Protein AF-A0AAD7SXX4-F1 (afdb_monomer_lite)

Secondary structure (DSSP, 8-state):
--SSHHHH--HHHHHHHHHHHHHHSPPPPTT-HHHHHHHHHHHHHHHHHHHHTTHHHHHHHH-HHHHHHHHHTS-HHHHHHHHHHHHHHT-HHHHHHHHHHHT-

Radius of gyration: 14.34 Å; chains: 1; bounding box: 26×30×46 Å

Foldseek 3Di:
DPPPCVPQPHLLVNLVVLLVVLLPDAAQDVPNVVVLVVNLVSVVVSLVSLVVVPPRSLVVLLPLVSLVSSLVSYDPVVSVVSLVVCVVVVPVSNNNSNCVNVVD

Sequence (104 aa):
MASLIQTYGQPHQLSLQRIAELMEEPTIRSGDTAGFRKFALRVRALVGMLEHLGEDGRIELRCGSHVARLLRKLPQDLRATFRLSLLSEGWSPVIDGLRRVVGV

pLDDT: mean 70.13, std 10.89, range [42.31, 83.19]

Organism: NCBI:txid143900

Structure (mmCIF, N/CA/C/O backbone):
data_AF-A0AAD7SXX4-F1
#
_entry.id   AF-A0AAD7SXX4-F1
#
loop_
_atom_site.group_PDB
_atom_site.id
_atom_site.type_symbol
_atom_site.label_atom_id
_atom_site.label_alt_id
_atom_site.label_comp_id
_atom_site.label_asym_id
_atom_site.label_entity_id
_atom_site.label_seq_id
_atom_site.pdbx_PDB_ins_code
_atom_site.Cartn_x
_atom_site.Cartn_y
_atom_site.Cartn_z
_atom_site.occupancy
_atom_site.B_iso_or_equiv
_atom_site.auth_seq_id
_atom_site.auth_comp_id
_atom_site.auth_asym_id
_atom_site.auth_atom_id
_atom_site.pdbx_PDB_model_num
ATOM 1 N N . MET A 1 1 ? 2.646 7.547 -32.666 1.00 42.84 1 MET A N 1
ATOM 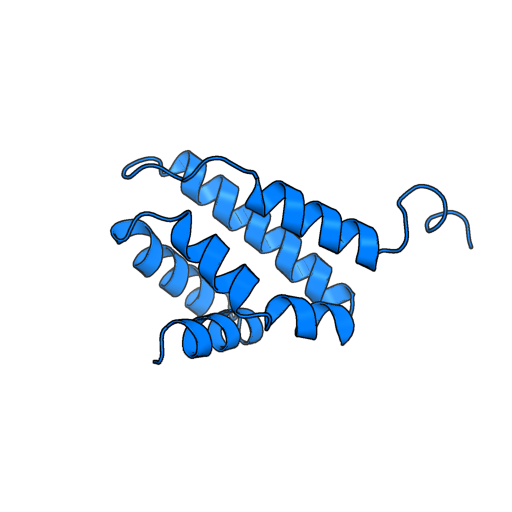2 C CA . MET A 1 1 ? 1.905 7.614 -31.384 1.00 42.84 1 MET A CA 1
ATOM 3 C C . MET A 1 1 ? 2.884 7.915 -30.245 1.00 42.84 1 MET A C 1
ATOM 5 O O . MET A 1 1 ? 3.295 7.005 -29.548 1.00 42.84 1 MET A O 1
ATOM 9 N N . ALA A 1 2 ? 3.310 9.172 -30.080 1.00 51.78 2 ALA A N 1
ATOM 10 C CA . ALA A 1 2 ? 4.302 9.579 -29.064 1.00 51.78 2 ALA A CA 1
ATOM 11 C C . ALA A 1 2 ? 3.751 10.641 -28.084 1.00 51.78 2 ALA A C 1
ATOM 13 O O . ALA A 1 2 ? 4.506 11.351 -27.427 1.00 51.78 2 ALA A O 1
ATOM 14 N N . SER A 1 3 ? 2.422 10.777 -28.010 1.00 46.47 3 SER A N 1
ATOM 15 C CA . SER A 1 3 ? 1.760 11.915 -27.355 1.00 46.47 3 SER A CA 1
ATOM 16 C C . SER A 1 3 ? 1.267 11.639 -25.932 1.00 46.47 3 SER A C 1
ATOM 18 O O . SER A 1 3 ? 0.878 12.578 -25.253 1.00 46.47 3 SER A O 1
ATOM 20 N N . LEU A 1 4 ? 1.273 10.389 -25.457 1.00 42.75 4 LEU A N 1
ATOM 21 C CA . LEU A 1 4 ? 0.797 10.064 -24.101 1.00 42.75 4 LEU A CA 1
ATOM 22 C C . LEU A 1 4 ? 1.917 10.077 -23.048 1.00 42.75 4 LEU A C 1
ATOM 24 O O . LEU A 1 4 ? 1.635 10.175 -21.860 1.00 42.75 4 LEU A O 1
ATOM 28 N N . ILE A 1 5 ? 3.182 10.039 -23.478 1.00 48.06 5 ILE A N 1
ATOM 29 C CA . ILE A 1 5 ? 4.354 10.036 -22.585 1.00 48.06 5 ILE A CA 1
ATOM 30 C C . ILE A 1 5 ? 4.722 11.467 -22.151 1.00 48.06 5 ILE A C 1
ATOM 32 O O . ILE A 1 5 ? 5.197 11.678 -21.041 1.00 48.06 5 ILE A O 1
ATOM 36 N N . GLN A 1 6 ? 4.459 12.470 -22.997 1.00 45.06 6 GLN A N 1
ATOM 37 C CA . GLN A 1 6 ? 4.832 13.863 -22.721 1.00 45.06 6 GLN A CA 1
ATOM 38 C C . GLN A 1 6 ? 3.863 14.599 -21.782 1.00 45.06 6 GLN A C 1
ATOM 40 O O . GLN A 1 6 ? 4.253 15.589 -21.175 1.00 45.06 6 GLN A O 1
ATOM 45 N N . THR A 1 7 ? 2.622 14.125 -21.627 1.00 49.28 7 THR A N 1
ATOM 46 C CA . THR A 1 7 ? 1.602 14.801 -20.799 1.00 49.28 7 THR A CA 1
ATOM 47 C C . THR A 1 7 ? 1.491 14.227 -19.380 1.00 49.28 7 THR A C 1
ATOM 49 O O . THR A 1 7 ? 1.048 14.935 -18.483 1.00 49.28 7 THR A O 1
ATOM 52 N N . TYR A 1 8 ? 1.919 12.978 -19.150 1.00 49.72 8 TYR A N 1
ATOM 53 C CA . TYR A 1 8 ? 1.773 12.283 -17.857 1.00 49.72 8 TYR A CA 1
ATOM 54 C C . TYR A 1 8 ? 3.105 11.905 -17.176 1.00 49.72 8 TYR A C 1
ATOM 56 O O . TYR A 1 8 ? 3.087 11.370 -16.069 1.00 49.72 8 TYR A O 1
ATOM 64 N N . GLY A 1 9 ? 4.251 12.206 -17.803 1.00 56.09 9 GLY A N 1
ATOM 65 C CA . GLY A 1 9 ? 5.580 11.776 -17.348 1.00 56.09 9 GLY A CA 1
ATOM 66 C C . GLY A 1 9 ? 5.900 10.329 -17.745 1.00 56.09 9 GLY A C 1
ATOM 67 O O . GLY A 1 9 ? 5.022 9.580 -18.180 1.00 56.09 9 GLY A O 1
ATOM 68 N N . GLN A 1 10 ? 7.168 9.913 -17.620 1.00 66.38 10 GLN A N 1
ATOM 69 C CA . GLN A 1 10 ? 7.522 8.499 -17.803 1.00 66.38 10 GLN A CA 1
ATOM 70 C C . GLN A 1 10 ? 6.677 7.650 -16.831 1.00 66.38 10 GLN A C 1
ATOM 72 O O . GLN A 1 10 ? 6.557 8.027 -15.664 1.00 66.38 10 GLN A O 1
ATOM 77 N N . PRO A 1 11 ? 6.108 6.505 -17.252 1.00 66.50 11 PRO A N 1
ATOM 78 C CA . PRO A 1 11 ? 5.223 5.694 -16.405 1.00 66.50 11 PRO A CA 1
ATOM 79 C C . PRO A 1 11 ? 5.891 5.292 -15.080 1.00 66.50 11 PRO A C 1
ATOM 81 O O . PRO A 1 11 ? 5.225 5.168 -14.055 1.00 66.50 11 PRO A O 1
ATOM 84 N N . HIS A 1 12 ? 7.222 5.197 -15.079 1.00 67.25 12 HIS A N 1
ATOM 85 C CA . HIS A 1 12 ? 8.026 5.006 -13.882 1.00 67.25 12 HIS A CA 1
ATOM 86 C C . HIS A 1 12 ? 7.933 6.195 -12.903 1.00 67.25 12 HIS A C 1
ATOM 88 O O . HIS A 1 12 ? 7.626 5.999 -11.729 1.00 67.25 12 HIS A O 1
ATOM 94 N N . GLN A 1 13 ? 8.084 7.439 -13.369 1.00 70.50 13 GLN A N 1
ATOM 95 C CA . GLN A 1 13 ? 7.921 8.636 -12.529 1.00 70.50 13 GLN A CA 1
ATOM 96 C C . GLN A 1 13 ? 6.509 8.749 -11.949 1.00 70.50 13 GLN A C 1
ATOM 98 O O . GLN A 1 13 ? 6.355 9.092 -10.778 1.00 70.50 13 GLN A O 1
ATOM 103 N N . LEU A 1 14 ? 5.484 8.405 -12.733 1.00 73.62 14 LEU A N 1
ATOM 104 C CA . LEU A 1 14 ? 4.106 8.377 -12.247 1.00 73.62 14 LEU A CA 1
ATOM 105 C C . LEU A 1 14 ? 3.929 7.336 -11.133 1.00 73.62 14 LEU A C 1
ATOM 107 O O . LEU A 1 14 ? 3.296 7.616 -10.116 1.00 73.62 14 LEU A O 1
ATOM 111 N N . SER A 1 15 ? 4.520 6.149 -11.285 1.00 72.81 15 SER A N 1
ATOM 112 C CA . SER A 1 15 ? 4.468 5.125 -10.241 1.00 72.81 15 SER A CA 1
ATOM 113 C C . SER A 1 15 ? 5.209 5.543 -8.965 1.00 72.81 15 SER A C 1
ATOM 115 O O . SER A 1 15 ? 4.678 5.347 -7.873 1.00 72.81 15 SER A O 1
ATOM 117 N N . LEU A 1 16 ? 6.355 6.225 -9.081 1.00 74.56 16 LEU A N 1
ATOM 118 C CA . LEU A 1 16 ? 7.078 6.802 -7.942 1.00 74.56 16 LEU A CA 1
ATOM 119 C C . LEU A 1 16 ? 6.261 7.890 -7.233 1.00 74.56 16 LEU A C 1
ATOM 121 O O . LEU A 1 16 ? 6.196 7.909 -6.005 1.00 74.56 16 LEU A O 1
ATOM 125 N N . GLN A 1 17 ? 5.579 8.753 -7.991 1.00 78.75 17 GLN A N 1
ATOM 126 C CA . GLN A 1 17 ? 4.678 9.759 -7.430 1.00 78.75 17 GLN A CA 1
ATOM 127 C C . GLN A 1 17 ? 3.525 9.105 -6.661 1.00 78.75 17 GLN A C 1
ATOM 129 O O . GLN A 1 17 ? 3.214 9.517 -5.548 1.00 78.75 17 GLN A O 1
ATOM 134 N N . ARG A 1 18 ? 2.923 8.041 -7.205 1.00 77.56 18 ARG A N 1
ATOM 135 C CA . ARG A 1 18 ? 1.855 7.295 -6.523 1.00 77.56 18 ARG A CA 1
ATOM 136 C C . ARG A 1 18 ? 2.345 6.574 -5.269 1.00 77.56 18 ARG A C 1
ATOM 138 O O . ARG A 1 18 ? 1.607 6.531 -4.287 1.00 77.56 18 ARG A O 1
ATOM 145 N N . ILE A 1 19 ? 3.571 6.043 -5.272 1.00 77.50 19 ILE A N 1
ATOM 146 C CA . ILE A 1 19 ? 4.209 5.508 -4.060 1.00 77.50 19 ILE A CA 1
ATOM 147 C C . ILE A 1 19 ? 4.334 6.624 -3.018 1.00 77.50 19 ILE A C 1
ATOM 149 O O . ILE A 1 19 ? 3.912 6.430 -1.878 1.00 77.50 19 ILE A O 1
ATOM 153 N N . ALA A 1 20 ? 4.859 7.791 -3.403 1.00 78.69 20 ALA A N 1
ATOM 154 C CA . ALA A 1 20 ? 5.041 8.930 -2.507 1.00 78.69 20 ALA A CA 1
ATOM 155 C C . ALA A 1 20 ? 3.709 9.422 -1.915 1.00 78.69 20 ALA A C 1
ATOM 157 O O . ALA A 1 20 ? 3.578 9.475 -0.694 1.00 78.69 20 ALA A O 1
ATOM 158 N N . GLU A 1 21 ? 2.685 9.647 -2.742 1.00 81.69 21 GLU A N 1
ATOM 159 C CA . GLU A 1 21 ? 1.342 10.039 -2.288 1.00 81.69 21 GLU A CA 1
ATOM 160 C C . GLU A 1 21 ? 0.780 9.036 -1.271 1.00 81.69 21 GLU A C 1
ATOM 162 O O . GLU A 1 21 ? 0.307 9.397 -0.189 1.00 81.69 21 GLU A O 1
ATO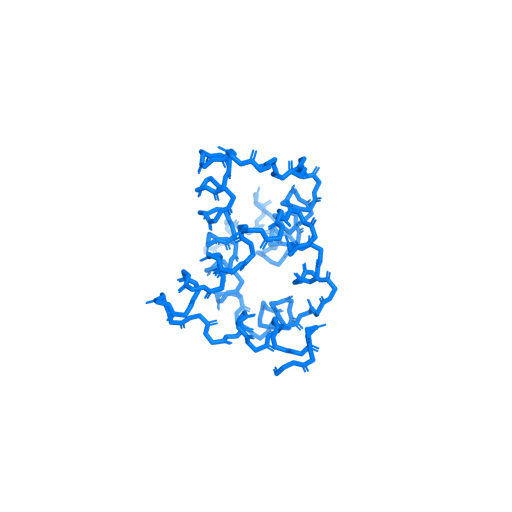M 167 N N . LEU A 1 22 ? 0.882 7.744 -1.590 1.00 80.88 22 LEU A N 1
ATOM 168 C CA . LEU A 1 22 ? 0.378 6.680 -0.732 1.00 80.88 22 LEU A CA 1
ATOM 169 C C . LEU A 1 22 ? 1.194 6.550 0.560 1.00 80.88 22 LEU A C 1
ATOM 171 O O . LEU A 1 22 ? 0.675 6.113 1.590 1.00 80.88 22 LEU A O 1
ATOM 175 N N . MET A 1 23 ? 2.455 6.975 0.549 1.00 77.25 23 MET A N 1
ATOM 176 C CA . MET A 1 23 ? 3.314 7.091 1.721 1.00 77.25 23 MET A CA 1
ATOM 177 C C . MET A 1 23 ? 3.056 8.345 2.563 1.00 77.25 23 MET A C 1
ATOM 179 O O . MET A 1 23 ? 3.248 8.273 3.777 1.00 77.25 23 MET A O 1
ATOM 183 N N . GLU A 1 24 ? 2.586 9.440 1.980 1.00 80.12 24 GLU A N 1
ATOM 184 C CA . GLU A 1 24 ? 2.271 10.699 2.674 1.00 80.12 24 GLU A CA 1
ATOM 185 C C . GLU A 1 24 ? 0.882 10.702 3.325 1.00 80.12 24 GLU A C 1
ATOM 187 O O . GLU A 1 24 ? 0.635 11.480 4.242 1.00 80.12 24 GLU A O 1
ATOM 192 N N . GLU A 1 25 ? -0.012 9.786 2.931 1.00 77.81 25 GLU A N 1
ATOM 193 C CA . GLU A 1 25 ? -1.330 9.663 3.571 1.00 77.81 25 GLU A CA 1
ATOM 194 C C . GLU A 1 25 ? -1.269 9.485 5.109 1.00 77.81 25 GLU A C 1
ATOM 196 O O . GLU A 1 25 ? -0.344 8.867 5.648 1.00 77.81 25 GLU A O 1
ATOM 201 N N . PRO A 1 26 ? -2.283 9.945 5.851 1.00 76.88 26 PRO A N 1
ATOM 202 C CA . PRO A 1 26 ? -2.362 9.685 7.283 1.00 76.88 26 PRO A CA 1
ATOM 203 C C . PRO A 1 26 ? -2.447 8.179 7.583 1.00 76.88 26 PRO A C 1
ATOM 205 O O . PRO A 1 26 ? -2.889 7.372 6.762 1.00 76.88 26 PRO A O 1
ATOM 208 N N . THR A 1 27 ? -2.003 7.787 8.776 1.00 80.00 27 THR A N 1
ATOM 209 C CA . THR A 1 27 ? -2.133 6.408 9.256 1.00 80.00 27 THR A CA 1
ATOM 210 C C . THR A 1 27 ? -3.604 6.039 9.451 1.00 80.00 27 THR A C 1
ATOM 212 O O . THR A 1 27 ? -4.415 6.856 9.894 1.00 80.00 27 THR A O 1
ATOM 215 N N . ILE A 1 28 ? -3.958 4.794 9.127 1.00 83.19 28 ILE A N 1
ATOM 216 C CA . ILE A 1 28 ? -5.320 4.290 9.319 1.00 83.19 28 ILE A CA 1
ATOM 217 C C . ILE A 1 28 ? -5.514 4.039 10.810 1.00 83.19 28 ILE A C 1
ATOM 219 O O . ILE A 1 28 ? -4.659 3.442 11.465 1.00 83.19 28 ILE A O 1
ATOM 223 N N . ARG A 1 29 ? -6.633 4.503 11.365 1.00 80.00 29 ARG A N 1
ATOM 224 C CA . ARG A 1 29 ? -6.963 4.287 12.778 1.00 80.00 29 ARG A CA 1
ATOM 225 C C . ARG A 1 29 ? -7.634 2.928 12.970 1.00 80.00 29 ARG A C 1
ATOM 227 O O . ARG A 1 29 ? -8.321 2.432 12.079 1.00 80.00 29 ARG A O 1
ATOM 234 N N . SER A 1 30 ? -7.470 2.329 14.148 1.00 73.00 30 SER A N 1
ATOM 235 C CA . SER A 1 30 ? -8.233 1.131 14.516 1.00 73.00 30 SER A CA 1
ATOM 236 C C . SER A 1 30 ? -9.734 1.434 14.468 1.00 73.00 30 SER A C 1
ATOM 238 O O . SER A 1 30 ? -10.173 2.458 14.985 1.00 73.00 30 SER A O 1
ATOM 240 N N . GLY A 1 31 ? -10.510 0.567 13.814 1.00 76.12 31 GLY A N 1
ATOM 241 C CA . GLY A 1 31 ? -11.949 0.764 13.590 1.00 76.12 31 GLY A CA 1
ATOM 242 C C . GLY A 1 31 ? -12.315 1.529 12.309 1.00 76.12 31 GLY A C 1
ATOM 243 O O . GLY A 1 31 ? -13.474 1.488 11.900 1.00 76.12 31 GLY A O 1
ATOM 244 N N . ASP A 1 32 ? -11.352 2.150 11.616 1.00 80.31 32 ASP A N 1
ATOM 245 C CA . ASP A 1 32 ? -11.593 2.840 10.341 1.00 80.31 32 ASP A CA 1
ATOM 246 C C . ASP A 1 32 ? -11.607 1.859 9.154 1.00 80.31 32 ASP A C 1
ATOM 248 O O . ASP A 1 32 ? -10.673 1.749 8.353 1.00 80.31 32 ASP A O 1
ATOM 252 N N . THR A 1 33 ? -12.696 1.099 9.055 1.00 79.56 33 THR A N 1
ATOM 253 C CA . THR A 1 33 ? -12.902 0.111 7.984 1.00 79.56 33 THR A CA 1
ATOM 254 C C . THR A 1 33 ? -13.045 0.755 6.602 1.00 79.56 33 THR A C 1
ATOM 256 O O . THR A 1 33 ? -12.657 0.150 5.599 1.00 79.56 33 THR A O 1
ATOM 259 N N . ALA A 1 34 ? -13.557 1.987 6.530 1.00 81.62 34 ALA A N 1
ATOM 260 C CA . ALA A 1 34 ? -13.686 2.741 5.286 1.00 81.62 34 ALA A CA 1
ATOM 261 C C . ALA A 1 34 ? -12.314 3.210 4.775 1.00 81.62 34 ALA A C 1
ATOM 263 O O . ALA A 1 34 ? -11.987 2.993 3.603 1.00 81.62 34 ALA A O 1
ATOM 264 N N . GLY A 1 35 ? -11.486 3.771 5.663 1.00 81.50 35 GLY A N 1
ATOM 265 C CA . GLY A 1 35 ? -10.096 4.124 5.384 1.00 81.50 35 GLY A CA 1
ATOM 266 C C . GLY A 1 35 ? -9.275 2.907 4.972 1.00 81.50 35 GLY A C 1
ATOM 267 O O . GLY A 1 35 ? -8.580 2.955 3.957 1.00 81.50 35 GLY A O 1
ATOM 268 N N . PHE A 1 36 ? -9.444 1.777 5.667 1.00 80.44 36 PHE A N 1
ATOM 269 C CA . PHE A 1 36 ? -8.813 0.507 5.304 1.00 80.44 36 PHE A CA 1
ATOM 270 C C . PHE A 1 36 ? -9.165 0.047 3.888 1.00 80.44 36 PHE A C 1
ATOM 272 O O . PHE A 1 36 ? -8.268 -0.245 3.099 1.00 80.44 36 PHE A O 1
ATOM 279 N N . ARG A 1 37 ? -10.456 0.011 3.533 1.00 80.50 37 ARG A N 1
ATOM 280 C CA . ARG A 1 37 ? -10.892 -0.398 2.187 1.00 80.50 37 ARG A CA 1
ATOM 281 C C . ARG A 1 37 ? -10.333 0.528 1.111 1.00 80.50 37 ARG A C 1
ATOM 283 O O . ARG A 1 37 ? -9.845 0.052 0.090 1.00 80.50 37 ARG A O 1
ATOM 290 N N . LYS A 1 38 ? -10.365 1.843 1.343 1.00 83.00 38 LYS A N 1
ATOM 291 C CA . LYS A 1 38 ? -9.828 2.835 0.402 1.00 83.00 38 LYS A CA 1
ATOM 292 C C . LYS A 1 38 ? -8.318 2.682 0.224 1.00 83.00 38 LYS A C 1
ATOM 294 O O . LYS A 1 38 ? -7.837 2.703 -0.906 1.00 83.00 38 LYS A O 1
ATOM 299 N N . PHE A 1 39 ? -7.587 2.474 1.315 1.00 82.06 39 PHE A N 1
ATOM 300 C CA . PHE A 1 39 ? -6.153 2.207 1.286 1.00 82.06 39 PHE A CA 1
ATOM 301 C C . PHE A 1 39 ? -5.833 0.911 0.540 1.00 82.06 39 PHE A C 1
ATOM 303 O O . PHE A 1 39 ? -5.002 0.922 -0.362 1.00 82.06 39 PHE A O 1
ATOM 310 N N . ALA A 1 40 ? -6.538 -0.182 0.844 1.00 78.75 40 ALA A N 1
ATOM 311 C CA . ALA A 1 40 ? -6.358 -1.463 0.170 1.00 78.75 40 ALA A CA 1
ATOM 312 C C . ALA A 1 40 ? -6.586 -1.343 -1.344 1.00 78.75 40 ALA A C 1
ATOM 314 O O . ALA A 1 40 ? -5.768 -1.824 -2.119 1.00 78.75 40 ALA A O 1
ATOM 315 N N . LEU A 1 41 ? -7.626 -0.622 -1.777 1.00 81.56 41 LEU A N 1
ATOM 316 C CA . LEU A 1 41 ? -7.888 -0.359 -3.196 1.00 81.56 41 LEU A CA 1
ATOM 317 C C . LEU A 1 41 ? -6.790 0.476 -3.867 1.00 81.56 41 LEU A C 1
ATOM 319 O O . LEU A 1 41 ? -6.462 0.236 -5.027 1.00 81.56 41 LEU A O 1
ATOM 323 N N . ARG A 1 42 ? -6.212 1.453 -3.162 1.00 81.88 42 ARG A N 1
ATOM 324 C CA . ARG A 1 42 ? -5.120 2.279 -3.696 1.00 81.88 42 ARG A CA 1
ATOM 325 C C . ARG A 1 42 ? -3.813 1.509 -3.800 1.00 81.88 42 ARG A C 1
ATOM 327 O O . ARG A 1 42 ? -3.167 1.579 -4.841 1.00 81.88 42 ARG A O 1
ATOM 334 N N . VAL A 1 43 ? -3.466 0.729 -2.773 1.00 80.81 43 VAL A N 1
ATOM 335 C CA . VAL A 1 43 ? -2.348 -0.221 -2.854 1.00 80.81 43 VAL A CA 1
ATOM 336 C C . VAL A 1 43 ? -2.594 -1.182 -4.012 1.00 80.81 43 VAL A C 1
ATOM 338 O O . VAL A 1 43 ? -1.681 -1.442 -4.788 1.00 80.81 43 VAL A O 1
ATOM 341 N N . ARG A 1 44 ? -3.845 -1.620 -4.204 1.00 76.56 44 ARG A N 1
ATOM 342 C CA . ARG A 1 44 ? -4.205 -2.495 -5.314 1.00 76.56 44 ARG A CA 1
ATOM 343 C C . ARG A 1 44 ? -3.925 -1.864 -6.682 1.00 76.56 44 ARG A C 1
ATOM 345 O O . ARG A 1 44 ? -3.272 -2.450 -7.538 1.00 76.56 44 ARG A O 1
ATOM 352 N N . ALA A 1 45 ? -4.393 -0.639 -6.885 1.00 80.12 45 ALA A N 1
ATOM 353 C CA . ALA A 1 45 ? -4.158 0.091 -8.126 1.00 80.12 45 ALA A CA 1
ATOM 354 C C . ALA A 1 45 ? -2.661 0.353 -8.373 1.00 80.12 45 ALA A C 1
ATOM 356 O O . ALA A 1 45 ? -2.192 0.228 -9.502 1.00 80.12 45 ALA A O 1
ATOM 357 N N . LEU A 1 46 ? -1.908 0.680 -7.317 1.00 79.00 46 LEU A N 1
ATOM 358 C CA . LEU A 1 46 ? -0.473 0.938 -7.401 1.00 79.00 46 LEU A CA 1
ATOM 359 C C . LEU A 1 46 ? 0.309 -0.312 -7.811 1.00 79.00 46 LEU A C 1
ATOM 361 O O . LEU A 1 46 ? 1.162 -0.241 -8.690 1.00 79.00 46 LEU A O 1
ATOM 365 N N . VAL A 1 47 ? 0.009 -1.459 -7.207 1.00 77.12 47 VAL A N 1
ATOM 366 C CA . VAL A 1 47 ? 0.691 -2.709 -7.547 1.00 77.12 47 VAL A CA 1
ATOM 367 C C . VAL A 1 47 ? 0.363 -3.138 -8.972 1.00 77.12 47 VAL A C 1
ATOM 369 O O . VAL A 1 47 ? 1.287 -3.455 -9.709 1.00 77.12 47 VAL A O 1
ATOM 372 N N . GLY A 1 48 ? -0.897 -3.036 -9.409 1.00 76.44 48 GLY A N 1
ATOM 373 C CA . GLY A 1 48 ? -1.255 -3.323 -10.803 1.00 76.44 48 GLY A CA 1
ATOM 374 C C . GLY A 1 48 ? -0.553 -2.400 -11.811 1.00 76.44 48 GLY A C 1
ATOM 375 O O . GLY A 1 48 ? -0.181 -2.834 -12.901 1.00 76.44 48 GLY A O 1
ATOM 376 N N . MET A 1 49 ? -0.311 -1.138 -11.437 1.00 78.12 49 MET A N 1
ATOM 377 C CA . MET A 1 49 ? 0.485 -0.201 -12.237 1.00 78.12 49 MET A CA 1
ATOM 378 C C . MET A 1 49 ? 1.964 -0.610 -12.289 1.00 78.12 49 MET A C 1
ATOM 380 O O . MET A 1 49 ? 2.563 -0.595 -13.362 1.00 78.12 49 MET A O 1
ATOM 384 N N . LEU A 1 50 ? 2.543 -1.009 -11.153 1.00 76.00 50 LEU A N 1
ATOM 385 C CA . LEU A 1 50 ? 3.928 -1.478 -11.062 1.00 76.00 50 LEU A CA 1
ATOM 386 C C . LEU A 1 50 ? 4.137 -2.814 -11.795 1.00 76.00 50 LEU A C 1
ATOM 388 O O . LEU A 1 50 ? 5.169 -3.010 -12.425 1.00 76.00 50 LEU A O 1
ATOM 392 N N . GLU A 1 51 ? 3.159 -3.717 -11.805 1.00 7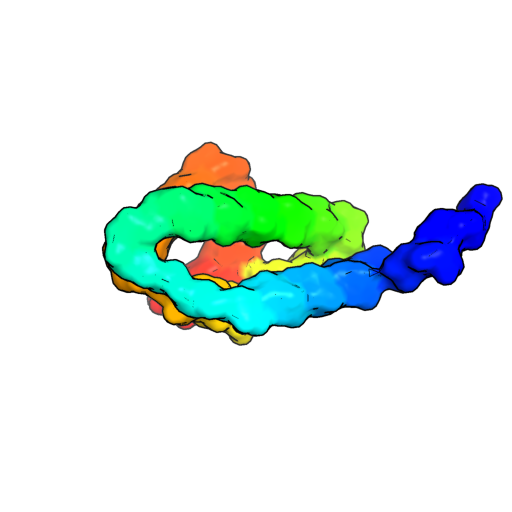4.19 51 GLU A N 1
ATOM 393 C CA . GLU A 1 51 ? 3.236 -4.944 -12.608 1.00 74.19 51 GLU A CA 1
ATOM 394 C C . GLU A 1 51 ? 3.271 -4.649 -14.115 1.00 74.19 51 GLU A C 1
ATOM 396 O O . GLU A 1 51 ? 4.017 -5.295 -14.852 1.00 74.19 51 GLU A O 1
ATOM 401 N N . HIS A 1 52 ? 2.545 -3.621 -14.569 1.00 75.19 52 HIS A N 1
ATOM 402 C CA . HIS A 1 52 ? 2.580 -3.153 -15.961 1.00 75.19 52 HIS A CA 1
ATOM 403 C C . HIS A 1 52 ? 3.922 -2.526 -16.373 1.00 75.19 52 HIS A C 1
ATOM 405 O O . HIS A 1 52 ? 4.228 -2.464 -17.562 1.00 75.19 52 HIS A O 1
ATOM 411 N N . LEU A 1 53 ? 4.728 -2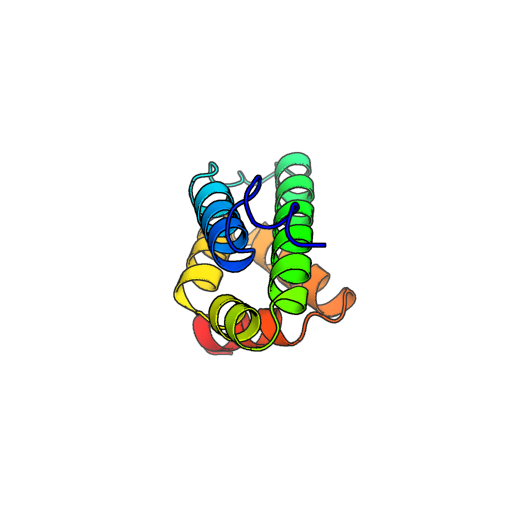.079 -15.406 1.00 73.44 53 LEU A N 1
ATOM 412 C CA . LEU A 1 53 ? 6.069 -1.525 -15.618 1.00 73.44 53 LEU A CA 1
ATOM 413 C C . LEU A 1 53 ? 7.155 -2.601 -15.791 1.00 73.44 53 LEU A C 1
ATOM 415 O O . LEU A 1 53 ? 8.310 -2.267 -16.041 1.00 73.44 53 LEU A O 1
ATOM 419 N N . GLY A 1 54 ? 6.815 -3.889 -15.686 1.00 73.62 54 GLY A N 1
ATOM 420 C CA . GLY A 1 54 ? 7.754 -4.977 -15.948 1.00 73.62 54 GLY A CA 1
ATOM 421 C C . GLY A 1 54 ? 8.802 -5.144 -14.845 1.00 73.62 54 GLY A C 1
ATOM 422 O O . GLY A 1 54 ? 8.467 -5.377 -13.685 1.00 73.62 54 GLY A O 1
ATOM 423 N N . GLU A 1 55 ? 10.086 -5.141 -15.198 1.00 73.19 55 GLU A N 1
ATOM 424 C CA . GLU A 1 55 ? 11.167 -5.434 -14.246 1.00 73.19 55 GLU A CA 1
ATOM 425 C C . GLU A 1 55 ? 11.362 -4.326 -13.203 1.00 73.19 55 GLU A C 1
ATOM 427 O O . GLU A 1 55 ? 11.381 -4.629 -12.009 1.00 73.19 55 GLU A O 1
ATOM 432 N N . ASP A 1 56 ? 11.365 -3.060 -13.624 1.00 71.06 56 ASP A N 1
ATOM 433 C CA . ASP A 1 56 ? 11.528 -1.904 -12.733 1.00 71.06 56 ASP A CA 1
ATOM 434 C C . ASP A 1 56 ? 10.422 -1.837 -11.674 1.00 71.06 56 ASP A C 1
ATOM 436 O O . ASP A 1 56 ? 10.678 -1.648 -10.484 1.00 71.06 56 ASP A O 1
ATOM 440 N N . GLY A 1 57 ? 9.173 -2.077 -12.077 1.00 71.50 57 GLY A N 1
ATOM 441 C CA . GLY A 1 57 ? 8.058 -2.087 -11.136 1.00 71.50 57 GLY A CA 1
ATOM 442 C C . GLY A 1 57 ? 8.103 -3.274 -10.171 1.00 71.50 57 GLY A C 1
ATOM 443 O O . GLY A 1 57 ? 7.780 -3.125 -8.993 1.00 71.50 57 GLY A O 1
ATOM 444 N N . ARG A 1 58 ? 8.589 -4.444 -10.608 1.00 71.81 58 ARG A N 1
ATOM 445 C CA . ARG A 1 58 ? 8.812 -5.595 -9.714 1.00 71.81 58 ARG A CA 1
ATOM 446 C C . ARG A 1 58 ? 9.917 -5.340 -8.689 1.00 71.81 58 ARG A C 1
ATOM 448 O O . ARG A 1 58 ? 9.807 -5.841 -7.569 1.00 71.81 58 ARG A O 1
ATOM 455 N N . ILE A 1 59 ? 10.952 -4.578 -9.041 1.00 72.75 59 ILE A N 1
ATOM 456 C CA . ILE A 1 59 ? 12.005 -4.158 -8.106 1.00 72.75 59 ILE A CA 1
ATOM 457 C C . ILE A 1 59 ? 11.411 -3.249 -7.025 1.00 72.75 59 ILE A C 1
ATOM 459 O O . ILE A 1 59 ? 11.590 -3.518 -5.836 1.00 72.75 59 ILE A O 1
ATOM 463 N N . GLU A 1 60 ? 10.619 -2.252 -7.418 1.00 72.94 60 GLU A N 1
ATOM 464 C CA . GLU A 1 60 ? 9.956 -1.334 -6.484 1.00 72.94 60 GLU A CA 1
ATOM 465 C C . GLU A 1 60 ? 8.957 -2.039 -5.554 1.00 72.94 60 GLU A C 1
ATOM 467 O O . GLU A 1 60 ? 8.907 -1.759 -4.354 1.00 72.94 60 GLU A O 1
ATOM 472 N N . LEU A 1 61 ? 8.209 -3.019 -6.072 1.00 68.50 61 LEU A N 1
ATOM 473 C CA . LEU A 1 61 ? 7.295 -3.855 -5.281 1.00 68.50 61 LEU A CA 1
ATOM 474 C C . LEU A 1 61 ? 8.012 -4.715 -4.240 1.00 68.50 61 LEU A C 1
ATOM 476 O O . LEU A 1 61 ? 7.480 -4.968 -3.158 1.00 68.50 61 LEU A O 1
ATOM 480 N N . ARG A 1 62 ? 9.219 -5.178 -4.569 1.00 67.38 62 ARG A N 1
ATOM 481 C CA . ARG A 1 62 ? 10.064 -5.977 -3.675 1.00 67.38 62 ARG A CA 1
ATOM 482 C C . ARG A 1 62 ? 10.880 -5.115 -2.719 1.00 67.38 62 ARG A C 1
ATOM 484 O O . ARG A 1 62 ? 11.526 -5.664 -1.823 1.00 67.38 62 ARG A O 1
ATOM 491 N N . CYS A 1 63 ? 10.852 -3.793 -2.879 1.00 72.56 63 CYS A N 1
ATOM 492 C CA . CYS A 1 63 ? 11.565 -2.874 -2.014 1.00 72.56 63 CYS A CA 1
ATOM 493 C C . CYS A 1 63 ? 10.973 -2.934 -0.599 1.00 72.56 63 CYS A C 1
ATOM 495 O O . CYS A 1 63 ? 9.903 -2.396 -0.298 1.00 72.56 63 CYS A O 1
ATOM 497 N N . GLY A 1 64 ? 11.681 -3.627 0.296 1.00 64.00 64 GLY A N 1
ATOM 498 C CA . GLY A 1 64 ? 11.206 -3.902 1.649 1.00 64.00 64 GLY A CA 1
ATOM 499 C C . GLY A 1 64 ? 10.911 -2.641 2.469 1.00 64.00 64 GLY A C 1
ATOM 500 O O . GLY A 1 64 ? 10.043 -2.662 3.336 1.00 64.00 64 GLY A O 1
ATOM 501 N N . SER A 1 65 ? 11.561 -1.513 2.173 1.00 70.94 65 SER A N 1
ATOM 502 C CA . SER A 1 65 ? 11.297 -0.234 2.844 1.00 70.94 65 SER A CA 1
ATOM 503 C C . SER A 1 65 ? 9.902 0.318 2.521 1.00 70.94 65 SER A C 1
ATOM 505 O O . SER A 1 65 ? 9.230 0.834 3.421 1.00 70.94 65 SER A O 1
ATOM 507 N N . HIS A 1 66 ? 9.429 0.159 1.278 1.00 71.38 66 HIS A N 1
ATOM 508 C CA . HIS A 1 66 ? 8.083 0.548 0.859 1.00 71.38 66 HIS A CA 1
ATOM 509 C C . HIS A 1 66 ? 7.046 -0.312 1.565 1.00 71.38 66 HIS A C 1
ATOM 511 O O . HIS A 1 66 ? 6.175 0.198 2.269 1.00 71.38 66 HIS A O 1
ATOM 517 N N . VAL A 1 67 ? 7.222 -1.625 1.486 1.00 68.31 67 VAL A N 1
ATOM 518 C CA . VAL A 1 67 ? 6.347 -2.608 2.121 1.00 68.31 67 VAL A CA 1
ATOM 519 C C . VAL A 1 67 ? 6.281 -2.429 3.648 1.00 68.31 67 VAL A C 1
ATOM 521 O O . VAL A 1 67 ? 5.196 -2.447 4.235 1.00 68.31 67 VAL A O 1
ATOM 524 N N . ALA A 1 68 ? 7.414 -2.168 4.304 1.00 69.94 68 ALA A N 1
ATOM 525 C CA . ALA A 1 68 ? 7.469 -1.876 5.735 1.00 69.94 68 ALA A CA 1
ATOM 526 C C . ALA A 1 68 ? 6.698 -0.598 6.097 1.00 69.94 68 ALA A C 1
ATOM 528 O O . ALA A 1 68 ? 5.940 -0.586 7.070 1.00 69.94 68 ALA A O 1
ATOM 529 N N . ARG A 1 69 ? 6.860 0.484 5.321 1.00 73.44 69 ARG A N 1
ATOM 530 C CA . ARG A 1 69 ? 6.130 1.745 5.548 1.00 73.44 69 ARG A CA 1
ATOM 531 C C . ARG A 1 69 ? 4.628 1.578 5.340 1.00 73.44 69 ARG A C 1
ATOM 533 O O . ARG A 1 69 ? 3.869 2.119 6.140 1.00 73.44 69 ARG A O 1
ATOM 540 N N . LEU A 1 70 ? 4.204 0.788 4.353 1.00 75.69 70 LEU A N 1
ATOM 541 C CA . LEU A 1 70 ? 2.792 0.448 4.139 1.00 75.69 70 LEU A CA 1
ATOM 542 C C . LEU A 1 70 ? 2.199 -0.271 5.350 1.00 75.69 70 LEU A C 1
ATOM 544 O O . LEU A 1 70 ? 1.160 0.136 5.867 1.00 75.69 70 LEU A O 1
ATOM 548 N N . LEU A 1 71 ? 2.891 -1.291 5.863 1.00 73.38 71 LEU A N 1
ATOM 549 C CA . LEU A 1 71 ? 2.451 -2.004 7.062 1.00 73.38 71 LEU A CA 1
ATOM 550 C C . LEU A 1 71 ? 2.411 -1.109 8.302 1.00 73.38 71 LEU A C 1
ATOM 552 O O . LEU A 1 71 ? 1.512 -1.251 9.129 1.00 73.38 71 LEU A O 1
ATOM 556 N N . ARG A 1 72 ? 3.358 -0.176 8.446 1.00 79.69 72 ARG A N 1
ATOM 557 C CA . ARG A 1 72 ? 3.384 0.764 9.577 1.00 79.69 72 ARG A CA 1
ATOM 558 C C . ARG A 1 72 ? 2.186 1.710 9.595 1.00 79.69 72 ARG A C 1
ATOM 560 O O . ARG A 1 72 ? 1.830 2.169 10.676 1.00 79.69 72 ARG A O 1
ATOM 567 N N . LYS A 1 73 ? 1.548 1.961 8.448 1.00 78.44 73 LYS A N 1
ATOM 568 C CA . LYS A 1 73 ? 0.304 2.741 8.375 1.00 78.44 73 LYS A CA 1
ATOM 569 C C . LYS A 1 73 ? -0.928 2.000 8.863 1.00 78.44 73 LYS A C 1
ATOM 571 O O . LYS A 1 73 ? -1.934 2.641 9.158 1.00 78.44 73 LYS A O 1
ATOM 576 N N . LEU A 1 74 ? -0.849 0.676 8.935 1.00 80.06 74 LEU A N 1
ATOM 577 C CA . LEU A 1 74 ? -1.936 -0.172 9.386 1.00 80.06 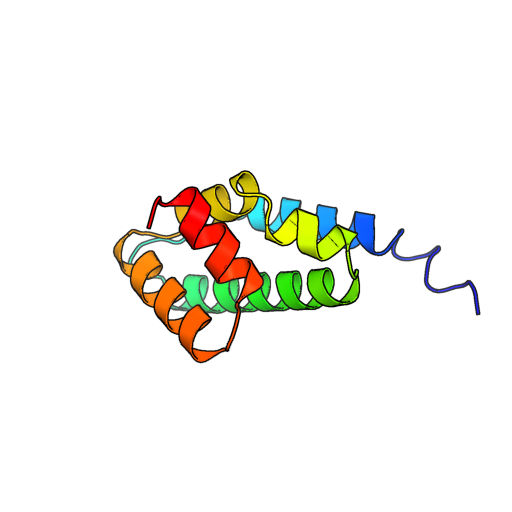74 LEU A CA 1
ATOM 578 C C . LEU A 1 74 ? -1.788 -0.472 10.890 1.00 80.06 74 LEU A C 1
ATOM 580 O O . LEU A 1 74 ? -0.696 -0.866 11.330 1.00 80.06 74 LEU A O 1
ATOM 584 N N . PRO A 1 75 ? -2.877 -0.352 11.671 1.00 79.31 75 PRO A N 1
ATOM 585 C CA . PRO A 1 75 ? -2.973 -0.915 13.012 1.00 79.31 75 PRO A CA 1
ATOM 586 C C . PRO A 1 75 ? -2.716 -2.418 12.994 1.00 79.31 75 PRO A C 1
ATOM 588 O O . PRO A 1 75 ? -2.996 -3.088 11.997 1.00 79.31 75 PRO A O 1
ATOM 591 N N . GLN A 1 76 ? -2.220 -2.962 14.103 1.00 75.94 76 GLN A N 1
ATOM 592 C CA . GLN A 1 76 ? -1.855 -4.376 14.204 1.00 75.94 76 GLN A CA 1
ATOM 593 C C . GLN A 1 76 ? -3.016 -5.316 13.830 1.00 75.94 76 GLN A C 1
ATOM 595 O O . GLN A 1 76 ? -2.799 -6.271 13.084 1.00 75.94 76 GLN A O 1
ATOM 600 N N . ASP A 1 77 ? -4.244 -4.977 14.226 1.00 75.56 77 ASP A N 1
ATOM 601 C CA . ASP A 1 77 ? -5.461 -5.745 13.921 1.00 75.56 77 ASP A CA 1
ATOM 602 C C . ASP A 1 77 ? -5.796 -5.768 12.417 1.00 75.56 77 ASP A C 1
ATOM 604 O O . ASP A 1 77 ? -6.268 -6.767 11.869 1.00 75.56 77 ASP A O 1
ATOM 608 N N . LEU A 1 78 ? -5.491 -4.679 11.704 1.00 76.56 78 LEU A N 1
ATOM 609 C CA . LEU A 1 78 ? -5.733 -4.569 10.264 1.00 76.56 78 LEU A CA 1
ATOM 610 C C . LEU A 1 78 ? -4.598 -5.169 9.427 1.00 76.56 78 LEU A C 1
ATOM 612 O O . LEU A 1 78 ? -4.831 -5.532 8.277 1.00 76.56 78 LEU A O 1
ATOM 616 N N . ARG A 1 79 ? -3.389 -5.342 9.979 1.00 77.25 79 ARG A N 1
ATOM 617 C CA . ARG A 1 79 ? -2.264 -5.982 9.265 1.00 77.25 79 ARG A CA 1
ATOM 618 C C . ARG A 1 79 ? -2.533 -7.448 8.949 1.00 77.25 79 ARG A C 1
ATOM 620 O O . ARG A 1 79 ? -2.202 -7.898 7.854 1.00 77.25 79 ARG A O 1
ATOM 627 N N . ALA A 1 80 ? -3.116 -8.189 9.891 1.00 77.44 80 ALA A N 1
ATOM 628 C CA . ALA A 1 80 ? -3.485 -9.587 9.673 1.00 77.44 80 ALA A CA 1
ATOM 629 C C . ALA A 1 80 ? -4.558 -9.698 8.579 1.00 77.44 80 ALA A C 1
ATOM 631 O O . ALA A 1 80 ? -4.386 -10.438 7.614 1.00 77.44 80 ALA A O 1
ATOM 632 N N . THR A 1 81 ? -5.598 -8.867 8.673 1.00 76.56 81 THR A N 1
ATOM 633 C CA . THR A 1 81 ? -6.670 -8.777 7.670 1.00 76.56 81 THR A CA 1
ATOM 634 C C . THR A 1 81 ? -6.126 -8.411 6.287 1.00 76.56 81 THR A C 1
ATOM 636 O O . THR A 1 81 ? -6.481 -9.040 5.295 1.00 76.56 81 THR A O 1
ATOM 639 N N . PHE A 1 82 ? -5.202 -7.449 6.219 1.00 75.31 82 PHE A N 1
ATOM 640 C CA . PHE A 1 82 ? -4.545 -7.045 4.978 1.00 75.31 82 PHE A CA 1
ATOM 641 C C . PHE A 1 82 ? -3.751 -8.190 4.338 1.00 75.31 82 PHE A C 1
ATOM 643 O O . PHE A 1 82 ? -3.853 -8.435 3.138 1.00 75.31 82 PHE A O 1
ATOM 650 N N . ARG A 1 83 ? -2.999 -8.951 5.138 1.00 72.88 83 ARG A N 1
ATOM 651 C CA . ARG A 1 83 ? -2.272 -10.134 4.656 1.00 72.88 83 ARG A CA 1
ATOM 652 C C . ARG A 1 83 ? -3.204 -11.202 4.097 1.00 72.88 83 ARG A C 1
ATOM 654 O O . ARG A 1 83 ? -2.916 -11.751 3.039 1.00 72.88 83 ARG A O 1
ATOM 661 N N . LEU A 1 84 ? -4.318 -11.465 4.774 1.00 73.81 84 LEU A N 1
ATOM 662 C CA . LEU A 1 84 ? -5.319 -12.423 4.307 1.00 73.81 84 LEU A CA 1
ATOM 663 C C . LEU A 1 84 ? -5.960 -11.972 2.991 1.00 73.81 84 LEU A C 1
ATOM 665 O O . LEU A 1 84 ? -6.097 -12.784 2.079 1.00 73.81 84 LEU A O 1
ATOM 669 N N . SER A 1 85 ? -6.270 -10.677 2.845 1.00 69.62 85 SER A N 1
AT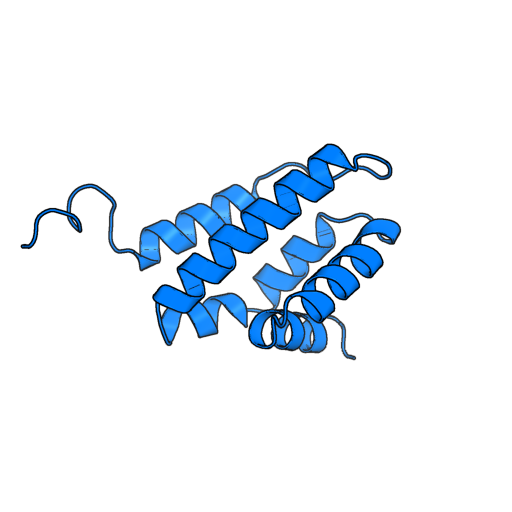OM 670 C CA . SER A 1 85 ? -6.780 -10.150 1.574 1.00 69.62 85 SER A CA 1
ATOM 671 C C . SER A 1 85 ? -5.772 -10.295 0.430 1.00 69.62 85 SER A C 1
ATOM 673 O O . SER A 1 85 ? -6.160 -10.649 -0.676 1.00 69.62 85 SER A O 1
ATOM 675 N N . LEU A 1 86 ? -4.475 -10.111 0.699 1.00 68.62 86 LEU A N 1
ATOM 676 C CA . LEU A 1 86 ? -3.425 -10.291 -0.309 1.00 68.62 86 LEU A CA 1
ATOM 677 C C . LEU A 1 86 ? -3.262 -11.759 -0.730 1.00 68.62 86 LEU A C 1
ATOM 679 O O . LEU A 1 86 ? -3.067 -12.040 -1.911 1.00 68.62 86 LEU A O 1
ATOM 683 N N . LEU A 1 87 ? -3.357 -12.692 0.225 1.00 66.56 87 LEU A N 1
ATOM 684 C CA . LEU A 1 87 ? -3.310 -14.135 -0.039 1.00 66.56 87 LEU A CA 1
ATOM 685 C C . LEU A 1 87 ? -4.505 -14.595 -0.879 1.00 66.56 87 LEU A C 1
ATOM 687 O O . LEU A 1 87 ? -4.335 -15.411 -1.780 1.00 66.56 87 LEU A O 1
ATOM 691 N N . SER A 1 88 ? -5.693 -14.048 -0.611 1.00 67.94 88 SER A N 1
ATOM 692 C CA . SER A 1 88 ? -6.908 -14.373 -1.361 1.00 67.94 88 SER A CA 1
ATOM 693 C C . SER A 1 88 ? -6.894 -13.846 -2.799 1.00 67.94 88 SER A C 1
ATOM 695 O O . SER A 1 88 ? -7.519 -14.465 -3.653 1.00 67.94 88 SER A O 1
ATOM 697 N N . GLU A 1 89 ? -6.225 -12.720 -3.077 1.00 60.44 89 GLU A N 1
ATOM 698 C CA . GLU A 1 89 ? -6.190 -12.124 -4.425 1.00 60.44 89 GLU A CA 1
ATOM 699 C C . GLU A 1 89 ? -4.992 -12.602 -5.279 1.00 60.44 89 GLU A C 1
ATOM 701 O O . GLU A 1 89 ? -4.896 -12.220 -6.442 1.00 60.44 89 GLU A O 1
ATOM 706 N N . GLY A 1 90 ? -4.094 -13.454 -4.755 1.00 58.88 90 GLY A N 1
ATOM 707 C CA . GLY A 1 90 ? -3.002 -14.079 -5.530 1.00 58.88 90 GLY A CA 1
ATOM 708 C C . GLY A 1 90 ? -1.728 -13.232 -5.695 1.00 58.88 90 GLY A C 1
ATOM 709 O O . GLY A 1 90 ? -1.033 -13.334 -6.702 1.00 58.88 90 GLY A O 1
ATOM 710 N N . TRP A 1 91 ? -1.410 -12.368 -4.726 1.00 64.75 91 TRP A N 1
ATOM 711 C CA . TRP A 1 91 ? -0.414 -11.293 -4.879 1.00 64.75 91 TRP A CA 1
ATOM 712 C C . TRP A 1 91 ? 1.015 -11.703 -4.493 1.00 64.75 91 TRP A C 1
ATOM 714 O O . TRP A 1 91 ? 1.627 -11.112 -3.598 1.00 64.75 91 TRP A O 1
ATOM 724 N N . SER A 1 92 ? 1.572 -12.714 -5.166 1.00 60.19 92 SER A N 1
ATOM 725 C CA . SER A 1 92 ? 2.891 -13.292 -4.845 1.00 60.19 92 SER A CA 1
ATOM 726 C C . SER A 1 92 ? 4.038 -12.283 -4.635 1.00 60.19 92 SER A C 1
ATOM 728 O O . SER A 1 92 ? 4.688 -12.377 -3.596 1.00 60.19 92 SER A O 1
ATOM 730 N N . PRO A 1 93 ? 4.302 -11.285 -5.508 1.00 59.12 93 PRO A N 1
ATOM 731 C CA . PRO A 1 93 ? 5.471 -10.409 -5.343 1.00 59.12 93 PRO A CA 1
ATOM 732 C C . PRO A 1 93 ? 5.377 -9.467 -4.130 1.00 59.12 93 PRO A C 1
ATOM 734 O O . PRO A 1 93 ? 6.391 -9.186 -3.489 1.00 59.12 93 PRO A O 1
ATOM 737 N N . VAL A 1 94 ? 4.171 -9.011 -3.780 1.00 61.31 94 VAL A N 1
ATOM 738 C CA . VAL A 1 94 ? 3.928 -8.170 -2.594 1.00 61.31 94 VAL A CA 1
ATOM 739 C C . VAL A 1 94 ? 4.013 -9.009 -1.321 1.00 61.31 94 VAL A C 1
ATOM 741 O O . VAL A 1 94 ? 4.584 -8.570 -0.323 1.00 61.31 94 VAL A O 1
ATOM 744 N N . ILE A 1 95 ? 3.488 -10.237 -1.359 1.00 60.44 95 ILE A N 1
ATOM 745 C CA . ILE A 1 95 ? 3.584 -11.205 -0.261 1.00 60.44 95 ILE A CA 1
ATOM 746 C C . ILE A 1 95 ? 5.047 -11.600 -0.014 1.00 60.44 95 ILE A C 1
ATOM 748 O O . ILE A 1 95 ? 5.462 -11.652 1.142 1.00 60.44 95 ILE A O 1
ATOM 752 N N . ASP A 1 96 ? 5.848 -11.800 -1.064 1.00 61.72 96 ASP A N 1
ATOM 753 C CA . ASP A 1 96 ? 7.286 -12.085 -0.962 1.00 61.72 96 ASP A CA 1
ATOM 754 C C . ASP A 1 96 ? 8.070 -10.913 -0.354 1.00 61.72 96 ASP A C 1
ATOM 756 O O . ASP A 1 96 ? 8.921 -11.114 0.519 1.00 61.72 96 ASP A O 1
ATOM 760 N N . GLY A 1 97 ? 7.755 -9.674 -0.753 1.00 59.97 97 GLY A N 1
ATOM 761 C CA . GLY A 1 97 ? 8.308 -8.471 -0.124 1.00 59.97 97 GLY A CA 1
ATOM 762 C C . GLY A 1 97 ? 7.927 -8.363 1.359 1.00 59.97 97 GLY A C 1
ATOM 763 O O . GLY A 1 97 ? 8.776 -8.089 2.209 1.00 59.97 97 GLY A O 1
ATOM 764 N N . LEU A 1 98 ? 6.665 -8.651 1.695 1.00 56.34 98 LEU A N 1
ATOM 765 C CA . LEU A 1 98 ? 6.145 -8.654 3.069 1.00 56.34 98 LEU A CA 1
ATOM 766 C C . LEU A 1 98 ? 6.774 -9.743 3.943 1.00 56.34 98 LEU A C 1
ATOM 768 O O . LEU A 1 98 ? 7.025 -9.499 5.125 1.00 56.34 98 LEU A O 1
ATOM 772 N N . ARG A 1 99 ? 7.012 -10.933 3.387 1.00 57.22 99 ARG A N 1
ATOM 773 C CA . ARG A 1 99 ? 7.693 -12.047 4.060 1.00 57.22 99 ARG A CA 1
ATOM 774 C C . ARG A 1 99 ? 9.125 -11.682 4.435 1.00 57.22 99 ARG A C 1
ATOM 776 O O . ARG A 1 99 ? 9.489 -11.795 5.602 1.00 57.22 99 ARG A O 1
ATOM 783 N N . ARG A 1 100 ? 9.894 -11.103 3.503 1.00 54.66 100 ARG A N 1
ATOM 784 C CA . ARG A 1 100 ? 11.269 -10.639 3.785 1.00 54.66 100 ARG A CA 1
ATOM 785 C C . ARG A 1 100 ? 11.342 -9.571 4.870 1.00 54.66 100 ARG A C 1
ATOM 787 O O . ARG A 1 100 ? 12.237 -9.621 5.702 1.00 54.66 100 ARG A O 1
ATOM 794 N N . VAL A 1 101 ? 10.424 -8.606 4.863 1.00 49.78 101 VAL A N 1
ATOM 795 C CA . VAL A 1 101 ? 10.423 -7.496 5.834 1.00 49.78 101 VAL A CA 1
ATOM 796 C C . VAL A 1 101 ? 10.065 -7.959 7.242 1.00 49.78 101 VAL A C 1
ATOM 798 O O . VAL A 1 101 ? 10.556 -7.399 8.218 1.00 49.78 101 VAL A O 1
ATOM 801 N N . VAL A 1 102 ? 9.184 -8.953 7.357 1.00 46.78 102 VAL A N 1
ATOM 802 C CA . VAL A 1 102 ? 8.678 -9.426 8.652 1.00 46.78 102 VAL A CA 1
ATOM 803 C C . VAL A 1 102 ? 9.418 -10.676 9.146 1.00 46.78 102 VAL A C 1
ATOM 805 O O . VAL A 1 102 ? 9.181 -11.104 10.269 1.00 46.78 102 VAL A O 1
ATOM 808 N N . GLY A 1 103 ? 10.359 -11.214 8.363 1.00 42.31 103 GLY A N 1
ATOM 809 C CA . GLY A 1 103 ? 11.204 -12.338 8.771 1.00 42.31 103 GLY A CA 1
ATOM 810 C C . GLY A 1 103 ? 10.433 -13.646 8.968 1.00 42.31 103 GLY A C 1
ATOM 811 O O . GLY A 1 103 ? 10.774 -14.408 9.869 1.00 42.31 103 GLY A O 1
ATOM 812 N N . VAL A 1 104 ? 9.384 -13.878 8.165 1.00 44.25 104 VAL A N 1
ATOM 813 C CA . VAL A 1 104 ? 8.582 -15.121 8.149 1.00 44.25 104 VAL A CA 1
ATOM 814 C C . VAL A 1 104 ? 8.666 -15.778 6.783 1.00 44.25 104 VAL A C 1
ATOM 816 O O . VAL A 1 104 ? 8.466 -15.050 5.784 1.00 44.25 104 VAL A O 1
#